Protein AF-A0A4R9EG05-F1 (afdb_monomer_lite)

Secondary structure (DSSP, 8-state):
-------------HHHHHHTS---SPP-HHHHHHHHHHHHHHHHHHHHTT-HHHHHHHHHHHHHHHHH-------

Sequence (75 aa):
MSHPTNPRAGALPPWLGHALRLQRGPVPWHAVLRGALAAGPLLLGGVMGGRPSLGVVAALGAMLAGINDRAGGRR

Radius of gyration: 20.27 Å; chains: 1; bounding box: 29×53×54 Å

pLDDT: mean 80.61, std 14.28, range [45.81, 96.69]

Structure (mmCIF, N/CA/C/O backbone):
data_AF-A0A4R9EG05-F1
#
_entry.id 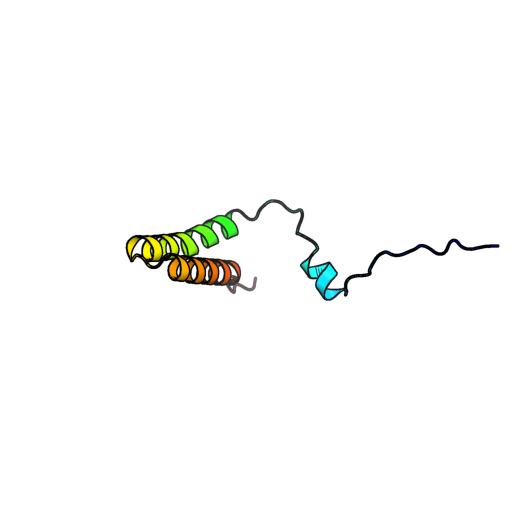  AF-A0A4R9EG05-F1
#
loop_
_atom_site.group_PDB
_atom_site.id
_atom_site.type_symbol
_atom_site.label_atom_id
_atom_site.label_alt_id
_atom_site.label_comp_id
_atom_site.label_asym_id
_atom_site.label_entity_id
_atom_site.label_seq_id
_atom_site.pdbx_PDB_ins_code
_atom_site.Cartn_x
_atom_site.Cartn_y
_atom_site.Cartn_z
_atom_site.occupancy
_atom_site.B_iso_or_equiv
_atom_site.auth_seq_id
_atom_site.auth_comp_id
_atom_site.auth_asym_id
_atom_site.auth_atom_id
_atom_site.pdbx_PDB_model_num
ATOM 1 N N . MET A 1 1 ? 3.671 -40.392 -40.375 1.00 45.81 1 MET A N 1
ATOM 2 C CA . MET A 1 1 ? 4.299 -39.342 -39.546 1.00 45.81 1 MET A CA 1
ATOM 3 C C . MET A 1 1 ? 3.229 -38.660 -38.706 1.00 45.81 1 MET A C 1
ATOM 5 O O . MET A 1 1 ? 2.460 -37.874 -39.242 1.00 45.81 1 MET A O 1
ATOM 9 N N . SER A 1 2 ? 3.145 -38.991 -37.421 1.00 50.44 2 SER A N 1
ATOM 10 C CA . SER A 1 2 ? 2.183 -38.400 -36.483 1.00 50.44 2 SER A CA 1
ATOM 11 C C . SER A 1 2 ? 2.869 -37.246 -35.749 1.00 50.44 2 SER A C 1
ATOM 13 O O . SER A 1 2 ? 3.797 -37.482 -34.980 1.00 50.44 2 SER A O 1
ATOM 15 N N . HIS A 1 3 ? 2.463 -36.001 -36.006 1.00 58.56 3 HIS A N 1
ATOM 16 C CA . HIS A 1 3 ? 2.897 -34.863 -35.191 1.00 58.56 3 HIS A CA 1
ATOM 17 C C . HIS A 1 3 ? 2.175 -34.913 -33.833 1.00 58.56 3 HIS A C 1
ATOM 19 O O . HIS A 1 3 ? 0.958 -35.099 -33.815 1.00 58.56 3 HIS A O 1
ATOM 25 N N . PRO A 1 4 ? 2.872 -34.735 -32.696 1.00 60.12 4 PRO A N 1
ATOM 26 C CA . PRO A 1 4 ? 2.220 -34.676 -31.396 1.00 60.12 4 PRO A CA 1
ATOM 27 C C . PRO A 1 4 ? 1.352 -33.414 -31.307 1.00 60.12 4 PRO A C 1
ATOM 29 O O . PRO A 1 4 ? 1.840 -32.291 -31.450 1.00 60.12 4 PRO A O 1
ATOM 32 N N . THR A 1 5 ? 0.058 -33.594 -31.050 1.00 61.69 5 THR A N 1
ATOM 33 C CA . THR A 1 5 ? -0.860 -32.524 -30.651 1.00 61.69 5 THR A CA 1
ATOM 34 C C . THR A 1 5 ? -0.436 -32.017 -29.277 1.00 61.69 5 THR A C 1
ATOM 36 O O . THR A 1 5 ? -0.765 -32.616 -28.257 1.00 61.69 5 THR A O 1
ATOM 39 N N . ASN A 1 6 ? 0.347 -30.940 -29.249 1.00 61.75 6 ASN A N 1
ATOM 40 C CA . ASN A 1 6 ? 0.757 -30.288 -28.012 1.00 61.75 6 ASN A CA 1
ATOM 41 C C . ASN A 1 6 ? -0.477 -29.638 -27.352 1.00 61.75 6 ASN A C 1
ATOM 43 O O . ASN A 1 6 ? -1.032 -28.697 -27.932 1.00 61.75 6 ASN A O 1
ATOM 47 N N . PRO A 1 7 ? -0.930 -30.100 -26.173 1.00 56.72 7 PRO A N 1
ATOM 48 C CA . PRO A 1 7 ? -2.064 -29.507 -25.492 1.00 56.72 7 PRO A CA 1
ATOM 49 C C . PRO A 1 7 ? -1.581 -28.209 -24.846 1.00 56.72 7 PRO A C 1
ATOM 51 O O . PRO A 1 7 ? -1.061 -28.198 -23.731 1.00 56.72 7 PRO A O 1
ATOM 54 N N . ARG A 1 8 ? -1.719 -27.080 -25.548 1.00 57.03 8 ARG A N 1
ATOM 55 C CA . ARG A 1 8 ? -1.533 -25.779 -24.902 1.00 57.03 8 ARG A CA 1
ATOM 56 C C . ARG A 1 8 ? -2.726 -25.534 -23.988 1.00 57.03 8 ARG A C 1
ATOM 58 O O . ARG A 1 8 ? -3.775 -25.068 -24.422 1.00 57.03 8 ARG A O 1
ATOM 65 N N . ALA A 1 9 ? -2.528 -25.894 -22.725 1.00 58.88 9 ALA A N 1
ATOM 66 C CA . ALA A 1 9 ? -3.280 -25.419 -21.577 1.00 58.88 9 ALA A CA 1
ATOM 67 C C . ALA A 1 9 ? -3.680 -23.942 -21.750 1.00 58.88 9 ALA A C 1
ATOM 69 O O . ALA A 1 9 ? -2.869 -23.140 -22.214 1.00 58.88 9 ALA A O 1
ATOM 70 N N . GLY A 1 10 ? -4.932 -23.626 -21.397 1.00 59.41 10 GLY A N 1
ATOM 71 C CA . GLY A 1 10 ? -5.608 -22.327 -21.512 1.00 59.41 10 GLY A CA 1
ATOM 72 C C . GLY A 1 10 ? -4.719 -21.136 -21.871 1.00 59.41 10 GLY A C 1
ATOM 73 O O . GLY A 1 10 ? -4.097 -20.522 -21.005 1.00 59.41 10 GLY A O 1
ATOM 74 N N . ALA A 1 11 ? -4.676 -20.796 -23.159 1.00 71.00 11 ALA A N 1
ATOM 75 C CA . ALA A 1 11 ? -3.962 -19.624 -23.635 1.00 71.00 11 ALA A CA 1
ATOM 76 C C . ALA A 1 11 ? -4.686 -18.359 -23.147 1.00 71.00 11 ALA A C 1
ATOM 78 O O . ALA A 1 11 ? -5.693 -17.943 -23.718 1.00 71.00 11 ALA A O 1
ATOM 79 N N . LEU A 1 12 ? -4.182 -17.758 -22.066 1.00 77.94 12 LEU A N 1
ATOM 80 C CA . LEU A 1 12 ? -4.595 -16.425 -21.631 1.00 77.94 12 LEU A CA 1
ATOM 81 C C . LEU A 1 12 ? -4.440 -15.447 -22.811 1.00 77.94 12 LEU A C 1
ATOM 83 O O . LEU A 1 12 ? -3.429 -15.521 -23.522 1.00 77.94 12 LEU A O 1
ATOM 87 N N . PRO A 1 13 ? -5.389 -14.516 -23.021 1.00 83.62 13 PRO A N 1
ATOM 88 C CA . PRO A 1 13 ? -5.245 -13.472 -24.023 1.00 83.62 13 PRO A CA 1
ATOM 89 C C . PRO A 1 13 ? -3.894 -12.758 -23.890 1.00 83.62 13 PRO A C 1
ATOM 91 O O . PRO A 1 13 ? -3.423 -12.561 -22.768 1.00 83.62 13 PRO A O 1
ATOM 94 N N . PRO A 1 14 ? -3.265 -12.317 -24.991 1.00 79.81 14 PRO A N 1
ATOM 95 C CA . PRO A 1 14 ? -1.919 -11.747 -24.948 1.00 79.81 14 PRO A CA 1
ATOM 96 C C . PRO A 1 14 ? -1.819 -10.506 -24.046 1.00 79.81 14 PRO A C 1
ATOM 98 O O . PRO A 1 14 ? -0.803 -10.332 -23.381 1.00 79.81 14 PRO A O 1
ATOM 101 N N . TRP A 1 15 ? -2.880 -9.693 -23.948 1.00 84.25 15 TRP A N 1
ATOM 102 C CA . TRP A 1 15 ? -2.956 -8.560 -23.014 1.00 84.25 15 TRP A CA 1
ATOM 103 C C . TRP A 1 15 ? -2.898 -9.009 -21.546 1.00 84.25 15 TRP A C 1
ATOM 105 O O . TRP A 1 15 ? -2.219 -8.393 -20.728 1.00 84.25 15 TRP A O 1
ATOM 115 N N . LEU A 1 16 ? -3.557 -10.124 -21.225 1.00 81.50 16 LEU A N 1
ATOM 116 C CA . LEU A 1 16 ? -3.614 -10.678 -19.878 1.00 81.50 16 LEU A CA 1
ATOM 117 C C . LEU A 1 16 ? -2.313 -11.404 -19.546 1.00 81.50 16 LEU A C 1
ATOM 119 O O . LEU A 1 16 ? -1.754 -11.212 -18.474 1.00 81.50 16 LEU A O 1
ATOM 123 N N . GLY A 1 17 ? -1.767 -12.161 -20.498 1.00 84.31 17 GLY A N 1
ATOM 124 C CA . GLY A 1 17 ? -0.437 -12.751 -20.381 1.00 84.31 17 GLY A CA 1
ATOM 125 C C . GLY A 1 17 ? 0.664 -11.697 -20.224 1.00 84.31 17 GLY A C 1
ATOM 126 O O . GLY A 1 17 ? 1.635 -11.937 -19.513 1.00 84.31 17 GLY A O 1
ATOM 127 N N . HIS A 1 18 ? 0.519 -10.523 -20.842 1.00 75.56 18 HIS A N 1
ATOM 128 C CA . HIS A 1 18 ? 1.439 -9.403 -20.655 1.00 75.56 18 HIS A CA 1
ATOM 129 C C . HIS A 1 18 ? 1.303 -8.773 -19.262 1.00 75.56 18 HIS A C 1
ATOM 131 O O . HIS A 1 18 ? 2.312 -8.606 -18.584 1.00 75.56 18 HIS A O 1
ATOM 137 N N . ALA A 1 19 ? 0.078 -8.503 -18.799 1.00 78.38 19 ALA A N 1
ATOM 138 C CA . ALA A 1 19 ? -0.171 -7.967 -17.458 1.00 78.38 19 ALA A CA 1
ATOM 139 C C . ALA A 1 19 ? 0.270 -8.929 -16.335 1.00 78.38 19 ALA A C 1
ATOM 141 O O . ALA A 1 19 ? 0.770 -8.496 -15.300 1.00 78.38 19 ALA A O 1
ATOM 142 N N . LEU A 1 20 ? 0.115 -10.239 -16.557 1.00 75.25 20 LEU A N 1
ATOM 143 C CA . LEU A 1 20 ? 0.463 -11.297 -15.604 1.00 75.25 20 LEU A CA 1
ATOM 144 C C . LEU A 1 20 ? 1.920 -11.759 -15.693 1.00 75.25 20 LEU A C 1
ATOM 146 O O . LEU A 1 20 ? 2.347 -12.565 -14.863 1.00 75.25 20 LEU A O 1
ATOM 150 N N . ARG A 1 21 ? 2.718 -11.260 -16.648 1.00 74.69 21 ARG A N 1
ATOM 151 C CA . ARG A 1 21 ? 4.180 -11.387 -16.572 1.00 74.69 21 ARG A CA 1
ATOM 152 C C . ARG A 1 21 ? 4.658 -10.493 -15.434 1.00 74.69 21 ARG A C 1
ATOM 154 O O . ARG A 1 21 ? 5.131 -9.384 -15.663 1.00 74.69 21 ARG A O 1
ATOM 161 N N . LEU A 1 22 ? 4.526 -10.995 -14.205 1.00 64.19 22 LEU A N 1
ATOM 162 C CA . LEU A 1 22 ? 5.123 -10.385 -13.027 1.00 64.19 22 LEU A CA 1
ATOM 163 C C . LEU A 1 22 ? 6.592 -10.116 -13.354 1.00 64.19 22 LEU A C 1
ATOM 165 O O . LEU A 1 22 ? 7.344 -11.044 -13.664 1.00 64.19 22 LEU A O 1
ATOM 169 N N . GLN A 1 23 ? 6.965 -8.835 -13.354 1.00 65.81 23 GLN A N 1
ATOM 170 C CA . GLN A 1 23 ? 8.331 -8.382 -13.578 1.00 65.81 23 GLN A CA 1
ATOM 171 C C . GLN A 1 23 ? 9.217 -9.047 -12.521 1.00 65.81 23 GLN A C 1
ATOM 173 O 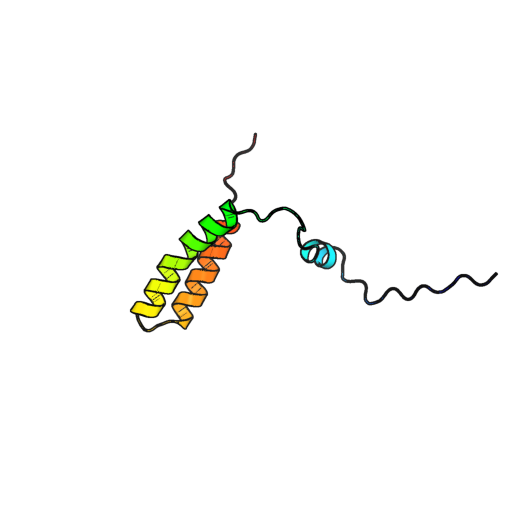O . GLN A 1 23 ? 9.291 -8.584 -11.389 1.00 65.81 23 GLN A O 1
ATOM 178 N N . ARG A 1 24 ? 9.897 -10.145 -12.877 1.00 62.78 24 ARG A N 1
ATOM 179 C CA . ARG A 1 24 ? 10.916 -10.809 -12.040 1.00 62.78 24 ARG A CA 1
ATOM 180 C C . ARG A 1 24 ? 12.224 -10.003 -12.004 1.00 62.78 24 ARG A C 1
ATOM 182 O O . ARG A 1 24 ? 13.310 -10.568 -12.068 1.00 62.78 24 ARG A O 1
ATOM 189 N N . GLY A 1 25 ? 12.109 -8.679 -11.985 1.00 74.81 25 GLY A N 1
ATOM 190 C CA . GLY A 1 25 ? 13.217 -7.758 -11.793 1.00 74.81 25 GLY A CA 1
ATOM 191 C C . GLY A 1 25 ? 13.407 -7.434 -10.309 1.00 74.81 25 GLY A C 1
ATOM 192 O O . GLY A 1 25 ? 12.559 -7.787 -9.487 1.00 74.81 25 GLY A O 1
ATOM 193 N N . PRO A 1 26 ? 14.510 -6.765 -9.948 1.00 78.25 26 PRO A N 1
ATOM 194 C CA . PRO A 1 26 ? 14.701 -6.250 -8.596 1.00 78.25 26 PRO A CA 1
ATOM 195 C C . PRO A 1 26 ? 13.515 -5.371 -8.170 1.00 78.25 26 PRO A C 1
ATOM 197 O O . PRO A 1 26 ? 12.983 -4.595 -8.966 1.00 78.25 26 PRO A O 1
ATOM 200 N N . VAL A 1 27 ? 13.094 -5.505 -6.908 1.00 78.69 27 VAL A N 1
ATOM 201 C CA . VAL A 1 27 ? 11.947 -4.773 -6.351 1.00 78.69 27 VAL A CA 1
ATOM 202 C C . VAL A 1 27 ? 12.199 -3.262 -6.460 1.00 78.69 27 VAL A C 1
ATOM 204 O O . VAL A 1 27 ? 13.232 -2.785 -5.983 1.00 78.69 27 VAL A O 1
ATOM 207 N N . PRO A 1 28 ? 11.277 -2.476 -7.046 1.00 81.75 28 PRO A N 1
ATOM 208 C CA . PRO A 1 28 ? 11.439 -1.033 -7.172 1.00 81.75 28 PRO A CA 1
ATOM 209 C C . PRO A 1 28 ? 11.183 -0.348 -5.819 1.00 81.75 28 PRO A C 1
ATOM 211 O O . PRO A 1 28 ? 10.111 0.209 -5.586 1.00 81.75 28 PRO A O 1
ATOM 214 N N . TRP A 1 29 ? 12.171 -0.372 -4.917 1.00 86.38 29 TRP A N 1
ATOM 215 C CA . TRP A 1 29 ? 12.058 0.148 -3.543 1.00 86.38 29 TRP A CA 1
ATOM 216 C C . TRP A 1 29 ? 11.537 1.588 -3.451 1.00 86.38 29 TRP A C 1
ATOM 218 O O . TRP A 1 29 ? 10.803 1.910 -2.525 1.00 86.38 29 TRP A O 1
ATOM 228 N N . HIS A 1 30 ? 11.832 2.438 -4.437 1.00 86.31 30 HIS A N 1
ATOM 229 C CA . HIS A 1 30 ? 11.298 3.803 -4.506 1.00 86.31 30 HIS A CA 1
ATOM 230 C C . HIS A 1 30 ? 9.776 3.837 -4.697 1.00 86.31 30 HIS A C 1
ATOM 232 O O . HIS A 1 30 ? 9.091 4.638 -4.063 1.00 86.31 30 HIS A O 1
ATOM 238 N N . ALA A 1 31 ? 9.233 2.948 -5.535 1.00 85.94 31 ALA A N 1
ATOM 239 C CA . ALA A 1 31 ? 7.790 2.816 -5.716 1.00 85.94 31 ALA A CA 1
ATOM 240 C C . ALA A 1 31 ? 7.126 2.255 -4.451 1.00 85.94 31 ALA A C 1
ATOM 242 O O . ALA A 1 31 ? 6.052 2.714 -4.069 1.00 85.94 31 ALA A O 1
ATOM 243 N N . VAL A 1 32 ? 7.794 1.320 -3.763 1.00 87.25 32 VAL A N 1
ATOM 244 C CA . VAL A 1 32 ? 7.335 0.780 -2.473 1.00 87.25 32 VAL A CA 1
ATOM 245 C C . VAL A 1 32 ? 7.290 1.878 -1.412 1.00 87.25 32 VAL A C 1
ATOM 247 O O . VAL A 1 32 ? 6.259 2.059 -0.769 1.00 87.25 32 VAL A O 1
ATOM 250 N N . LEU A 1 33 ? 8.371 2.646 -1.261 1.00 92.19 33 LEU A N 1
ATOM 251 C CA . LEU A 1 33 ? 8.456 3.725 -0.281 1.00 92.19 33 LEU A CA 1
ATOM 252 C C . LEU A 1 33 ? 7.414 4.813 -0.556 1.00 92.19 33 LEU A C 1
ATOM 254 O O . LEU A 1 33 ? 6.705 5.221 0.359 1.00 92.19 33 LEU A O 1
ATOM 258 N N . ARG A 1 34 ? 7.262 5.248 -1.812 1.00 87.00 34 ARG A N 1
ATOM 259 C CA . ARG A 1 34 ? 6.238 6.234 -2.184 1.00 87.00 34 ARG A CA 1
ATOM 260 C C . ARG A 1 34 ? 4.826 5.700 -1.934 1.00 87.00 34 ARG A C 1
ATOM 262 O O . ARG A 1 34 ? 3.997 6.424 -1.392 1.00 87.00 34 ARG A O 1
ATOM 269 N N . GLY A 1 35 ? 4.563 4.444 -2.294 1.00 90.06 35 GLY A N 1
ATOM 270 C CA . GLY A 1 35 ? 3.282 3.793 -2.037 1.00 90.06 35 GLY A CA 1
ATOM 271 C C . GLY A 1 35 ? 2.959 3.725 -0.543 1.00 90.06 35 GLY A C 1
ATOM 272 O O . GLY A 1 35 ? 1.849 4.064 -0.141 1.00 90.06 35 GLY A O 1
ATOM 273 N N . ALA A 1 36 ? 3.945 3.375 0.285 1.00 92.38 36 ALA A N 1
ATOM 274 C CA . ALA A 1 36 ? 3.806 3.339 1.738 1.00 92.38 36 ALA A CA 1
ATOM 275 C C . ALA A 1 36 ? 3.564 4.736 2.334 1.00 92.38 36 ALA A C 1
ATOM 277 O O . ALA A 1 36 ? 2.670 4.896 3.165 1.00 92.38 36 ALA A O 1
ATOM 278 N N . LEU A 1 37 ? 4.303 5.752 1.876 1.00 93.44 37 LEU A N 1
ATOM 279 C CA . LEU A 1 37 ? 4.113 7.143 2.299 1.00 93.44 37 LEU A CA 1
ATOM 280 C C . LEU A 1 37 ? 2.746 7.703 1.882 1.00 93.44 37 LEU A C 1
ATOM 282 O O . LEU A 1 37 ? 2.163 8.483 2.629 1.00 93.44 37 LEU A O 1
ATOM 286 N N . ALA A 1 38 ? 2.214 7.295 0.728 1.00 91.00 38 ALA A N 1
ATOM 287 C CA . ALA A 1 38 ? 0.884 7.700 0.278 1.00 91.00 38 ALA A CA 1
ATOM 288 C C . ALA A 1 38 ? -0.245 6.989 1.053 1.00 91.00 38 ALA A C 1
ATOM 290 O O . ALA A 1 38 ? -1.256 7.606 1.383 1.00 91.00 38 ALA A O 1
ATOM 291 N N . ALA A 1 39 ? -0.077 5.701 1.365 1.00 92.19 39 ALA A N 1
ATOM 292 C CA . ALA A 1 39 ? -1.085 4.884 2.042 1.00 92.19 39 ALA A CA 1
ATOM 293 C C . ALA A 1 39 ? -1.157 5.129 3.556 1.00 92.19 39 ALA A C 1
ATOM 295 O O . ALA A 1 39 ? -2.247 5.211 4.128 1.00 92.19 39 ALA A O 1
ATOM 296 N N . GLY A 1 40 ? 0.005 5.221 4.208 1.00 91.31 40 GLY A N 1
ATOM 297 C CA . GLY A 1 40 ? 0.144 5.200 5.665 1.00 91.31 40 GLY A CA 1
ATOM 298 C C . GLY A 1 40 ? -0.702 6.248 6.397 1.00 91.31 40 GLY A C 1
ATOM 299 O O . GLY A 1 40 ? -1.468 5.869 7.284 1.00 91.31 40 GLY A O 1
ATOM 300 N N . PRO A 1 41 ? -0.639 7.540 6.020 1.00 94.94 41 PRO A N 1
ATOM 301 C CA . PRO A 1 41 ? -1.409 8.591 6.684 1.00 94.94 41 PRO A CA 1
ATOM 302 C C . PRO A 1 41 ? -2.926 8.396 6.576 1.00 94.94 41 PRO A C 1
ATOM 304 O O . PRO A 1 41 ? -3.648 8.613 7.547 1.00 94.94 41 PRO A O 1
ATOM 307 N N . LEU A 1 42 ? -3.418 7.948 5.416 1.00 92.19 42 LEU A N 1
ATOM 308 C CA . LEU A 1 42 ? -4.850 7.735 5.181 1.00 92.19 42 LEU A CA 1
ATOM 309 C C . LEU A 1 42 ? -5.378 6.516 5.935 1.00 92.19 42 LEU A C 1
ATOM 311 O O . LEU A 1 42 ? -6.469 6.566 6.507 1.00 92.19 42 LEU A O 1
ATOM 315 N N . LEU A 1 43 ? -4.588 5.441 5.978 1.00 91.38 43 LEU A N 1
ATOM 316 C CA . LEU A 1 43 ? -4.926 4.252 6.750 1.00 91.38 43 LEU A CA 1
ATOM 317 C C . LEU A 1 43 ? -4.990 4.589 8.245 1.00 91.38 43 LEU A C 1
ATOM 319 O O . LEU A 1 43 ? -5.976 4.272 8.910 1.00 91.38 43 LEU A O 1
ATOM 323 N N . LEU A 1 44 ? -3.970 5.295 8.747 1.00 94.88 44 LEU A N 1
ATOM 324 C CA . LEU A 1 44 ? -3.898 5.732 10.138 1.00 94.88 44 LEU A CA 1
ATOM 325 C C . LEU A 1 44 ? -5.075 6.649 10.495 1.00 94.88 44 LEU A C 1
ATOM 327 O O . LEU A 1 44 ? -5.739 6.422 11.504 1.00 94.88 44 LEU A O 1
ATOM 331 N N . GLY A 1 45 ? -5.390 7.626 9.640 1.00 96.00 45 GLY A N 1
ATOM 332 C CA . GLY A 1 45 ? -6.529 8.525 9.830 1.00 96.00 45 GLY A CA 1
ATOM 333 C C . GLY A 1 45 ? -7.873 7.793 9.877 1.00 96.00 45 GLY A C 1
ATOM 334 O O . GLY A 1 45 ? -8.703 8.087 10.737 1.00 96.00 45 GLY A O 1
ATOM 335 N N . GLY A 1 46 ? -8.084 6.796 9.012 1.00 93.12 46 GLY A N 1
ATOM 336 C CA . GLY A 1 46 ? -9.307 5.988 9.024 1.00 93.12 46 GLY A CA 1
ATOM 337 C C . GLY A 1 46 ? -9.444 5.116 10.272 1.00 93.12 46 GLY A C 1
ATOM 338 O O . GLY A 1 46 ? -10.545 4.994 10.807 1.00 93.12 46 GLY A O 1
ATOM 339 N N . VAL A 1 47 ? -8.341 4.553 10.772 1.00 96.25 47 VAL A N 1
ATOM 340 C CA . VAL A 1 47 ? -8.332 3.789 12.030 1.00 96.25 47 VAL A CA 1
ATOM 341 C C . VAL A 1 47 ? -8.610 4.705 13.221 1.00 96.25 47 VAL A C 1
ATOM 343 O O . VAL A 1 47 ? -9.514 4.418 14.005 1.00 96.25 47 VAL A O 1
ATOM 346 N N . MET A 1 48 ? -7.900 5.831 13.332 1.00 96.69 48 MET A N 1
ATOM 347 C CA . MET A 1 48 ? -8.097 6.787 14.429 1.00 96.69 48 MET A CA 1
ATOM 348 C C . MET A 1 48 ? -9.497 7.414 14.415 1.00 96.69 48 MET A C 1
ATOM 350 O O . MET A 1 48 ? -10.065 7.675 15.470 1.00 96.69 48 MET A O 1
ATOM 354 N N . GLY A 1 49 ? -10.079 7.610 13.231 1.00 95.88 49 GLY A N 1
ATOM 355 C CA . GLY A 1 49 ? -11.443 8.110 13.058 1.00 95.88 49 GLY A CA 1
ATOM 356 C C . GLY A 1 49 ? -12.544 7.055 13.220 1.00 95.88 49 GLY A C 1
ATOM 357 O O . GLY A 1 49 ? -13.701 7.364 12.942 1.00 95.88 49 GLY A O 1
ATOM 358 N N . GLY A 1 50 ? -12.216 5.812 13.594 1.00 95.81 50 GLY A N 1
ATOM 359 C CA . GLY A 1 50 ? -13.193 4.730 13.781 1.00 95.81 50 GLY A CA 1
ATOM 360 C C . GLY A 1 50 ? -13.845 4.225 12.486 1.00 95.81 50 GLY A C 1
ATOM 361 O O . GLY A 1 50 ? -14.880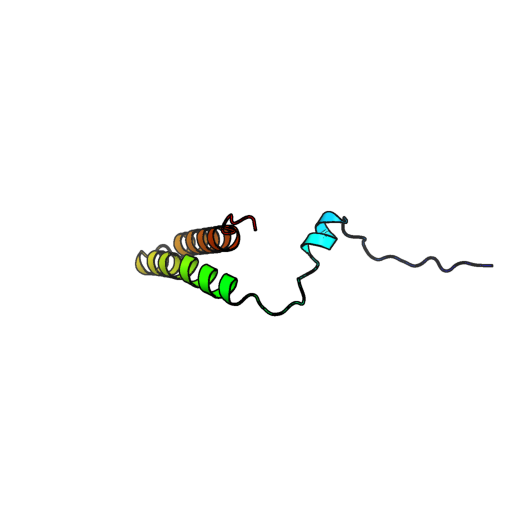 3.562 12.525 1.00 95.81 50 GLY A O 1
ATOM 362 N N . ARG A 1 51 ? -13.262 4.533 11.321 1.00 94.94 51 ARG A N 1
ATOM 363 C CA . ARG A 1 51 ? -13.774 4.177 9.985 1.00 94.94 51 ARG A CA 1
ATOM 364 C C . ARG A 1 51 ? -12.712 3.401 9.189 1.00 94.94 51 ARG A C 1
ATOM 366 O O . ARG A 1 51 ? -12.275 3.869 8.132 1.00 94.94 51 ARG A O 1
ATOM 373 N N . PRO A 1 52 ? -12.295 2.205 9.652 1.00 92.56 52 PRO A N 1
ATOM 374 C CA . PRO A 1 52 ? -11.168 1.476 9.070 1.00 92.56 52 PRO A CA 1
ATOM 375 C C . PRO A 1 52 ? -11.395 1.120 7.597 1.00 92.56 52 PRO A C 1
ATOM 377 O O . PRO A 1 52 ? -10.491 1.304 6.790 1.00 92.56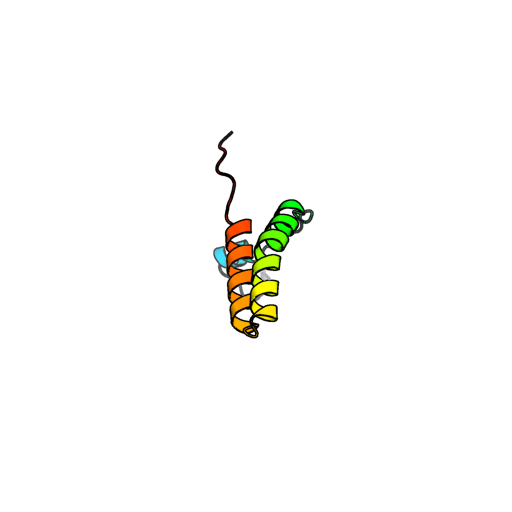 52 PRO A O 1
ATOM 380 N N . SER A 1 53 ? -12.606 0.709 7.207 1.00 94.19 53 SER A N 1
ATOM 381 C CA . SER A 1 53 ? -12.912 0.358 5.812 1.00 94.19 53 SER A CA 1
ATOM 382 C C . SER A 1 53 ? -12.701 1.529 4.847 1.00 94.19 53 SER A C 1
ATOM 384 O O . SER A 1 53 ? -12.174 1.339 3.755 1.00 94.19 53 SER A O 1
ATOM 386 N N . LEU A 1 54 ? -13.053 2.754 5.259 1.00 94.00 54 LEU A N 1
ATOM 387 C CA . LEU A 1 54 ? -12.806 3.955 4.454 1.00 94.00 54 LEU A CA 1
ATOM 388 C C . LEU A 1 54 ? -11.316 4.302 4.404 1.00 94.00 54 LEU A C 1
ATOM 390 O O . LEU A 1 54 ? -10.819 4.660 3.340 1.00 94.00 54 LEU A O 1
ATOM 394 N N . GLY A 1 55 ? -10.601 4.140 5.522 1.00 92.56 55 GLY A N 1
ATOM 395 C CA . GLY A 1 55 ? -9.145 4.299 5.575 1.00 92.56 55 GLY A CA 1
ATOM 396 C C . GLY A 1 55 ? -8.418 3.348 4.629 1.00 92.56 55 GLY A C 1
ATOM 397 O O . GLY A 1 55 ? -7.520 3.771 3.912 1.00 92.56 55 GLY A O 1
ATOM 398 N N . VAL A 1 56 ? -8.848 2.085 4.569 1.00 95.38 56 VAL A N 1
ATOM 399 C CA . VAL A 1 56 ? -8.286 1.076 3.659 1.00 95.38 56 VAL A CA 1
ATOM 400 C C . VAL A 1 56 ? -8.506 1.466 2.201 1.00 95.38 56 VAL A C 1
ATOM 402 O O . VAL A 1 56 ? -7.549 1.495 1.431 1.00 95.38 56 VAL A O 1
ATOM 405 N N . VAL A 1 57 ? -9.737 1.812 1.816 1.00 96.69 57 VAL A N 1
ATOM 406 C CA . VAL A 1 57 ? -10.038 2.207 0.429 1.00 96.69 57 VAL A CA 1
ATOM 407 C C . VAL A 1 57 ? -9.256 3.465 0.035 1.00 96.69 57 VAL A C 1
ATOM 409 O O . VAL A 1 57 ? -8.665 3.503 -1.044 1.00 96.69 57 VAL A O 1
ATOM 412 N N . ALA A 1 58 ? -9.185 4.462 0.921 1.00 94.00 58 ALA A N 1
ATOM 413 C CA . ALA A 1 58 ? -8.418 5.684 0.692 1.00 94.00 58 ALA A CA 1
ATOM 414 C C . ALA A 1 58 ? -6.910 5.407 0.561 1.00 94.00 58 ALA A C 1
ATOM 416 O O . ALA A 1 58 ? -6.271 5.900 -0.368 1.00 94.00 58 ALA A O 1
ATOM 417 N N . ALA A 1 59 ? -6.350 4.579 1.445 1.00 93.44 59 ALA A N 1
ATOM 418 C CA . ALA A 1 59 ? -4.942 4.198 1.428 1.00 93.44 59 ALA A CA 1
ATOM 419 C C . ALA A 1 59 ? -4.562 3.431 0.154 1.00 93.44 59 ALA A C 1
ATOM 421 O O . ALA A 1 59 ? -3.540 3.732 -0.461 1.00 93.44 59 ALA A O 1
ATOM 422 N N . LEU A 1 60 ? -5.401 2.484 -0.279 1.00 94.06 60 LEU A N 1
ATOM 423 C CA . LEU A 1 60 ? -5.199 1.749 -1.530 1.00 94.06 60 LEU A CA 1
ATOM 424 C C . LEU A 1 60 ? -5.281 2.680 -2.744 1.00 94.06 60 LEU A C 1
ATOM 426 O O . LEU A 1 60 ? -4.429 2.604 -3.628 1.00 94.06 60 LEU A O 1
ATOM 430 N N . GLY A 1 61 ? -6.260 3.589 -2.769 1.00 93.12 61 GLY A N 1
ATOM 431 C CA . GLY A 1 61 ? -6.391 4.594 -3.824 1.00 93.12 61 GLY A CA 1
ATOM 432 C C . GLY A 1 61 ? -5.163 5.500 -3.921 1.00 93.12 61 GLY A C 1
ATOM 433 O O . GLY A 1 61 ? -4.628 5.697 -5.011 1.00 93.12 61 GLY A O 1
ATOM 434 N N . ALA A 1 62 ?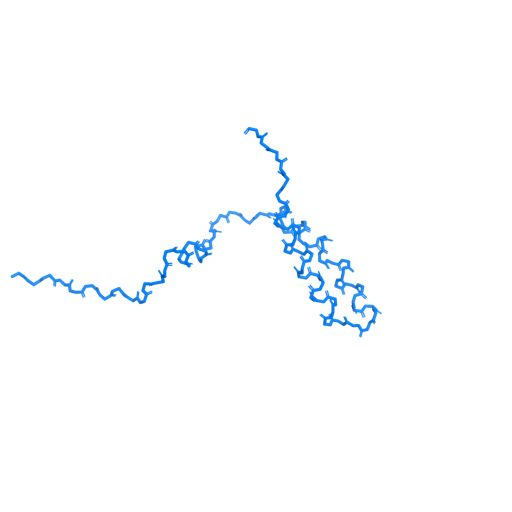 -4.662 5.992 -2.788 1.00 92.12 62 ALA A N 1
ATOM 435 C CA . ALA A 1 62 ? -3.476 6.842 -2.746 1.00 92.12 62 ALA A CA 1
ATOM 436 C C . ALA A 1 62 ? -2.190 6.094 -3.113 1.00 92.12 62 ALA A C 1
ATOM 438 O O . ALA A 1 62 ? -1.357 6.635 -3.837 1.00 92.12 62 ALA A O 1
ATOM 439 N N . MET A 1 63 ? -2.035 4.842 -2.674 1.00 90.62 63 MET A N 1
ATOM 440 C CA . MET A 1 63 ? -0.918 3.988 -3.083 1.00 90.62 63 MET A CA 1
ATOM 441 C C . MET A 1 63 ? -0.916 3.777 -4.598 1.00 90.62 63 MET A C 1
ATOM 443 O O . MET A 1 63 ? 0.119 3.941 -5.246 1.00 90.62 63 MET A O 1
ATOM 447 N N . LEU A 1 64 ? -2.082 3.453 -5.165 1.00 89.62 64 LEU A N 1
ATOM 448 C CA . LEU A 1 64 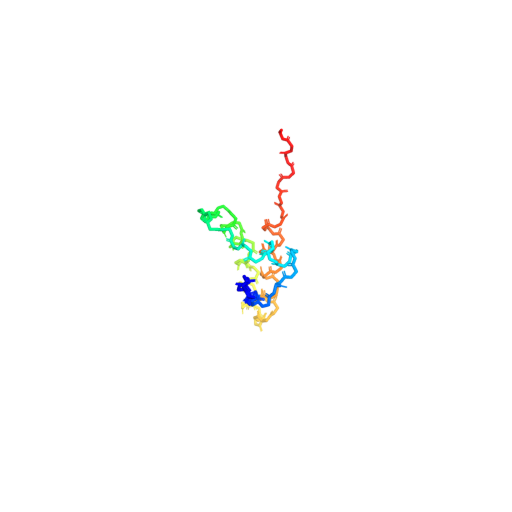? -2.246 3.251 -6.598 1.00 89.62 64 LEU A CA 1
ATOM 449 C C . LEU A 1 64 ? -1.946 4.547 -7.359 1.00 89.62 64 LEU A C 1
ATOM 451 O O . LEU A 1 64 ? -1.174 4.522 -8.314 1.00 89.62 64 LEU A O 1
ATOM 455 N N . ALA A 1 65 ? -2.493 5.679 -6.918 1.00 88.19 65 ALA A N 1
ATOM 456 C CA . ALA A 1 65 ? -2.227 6.982 -7.516 1.00 88.19 65 ALA A CA 1
ATOM 457 C C . ALA A 1 65 ? -0.733 7.334 -7.455 1.00 88.19 65 ALA A C 1
ATOM 459 O O . ALA A 1 65 ? -0.148 7.655 -8.481 1.00 88.19 65 ALA A O 1
ATOM 460 N N . GLY A 1 66 ? -0.083 7.182 -6.298 1.00 84.94 66 GLY A N 1
ATOM 461 C CA . GLY A 1 66 ? 1.335 7.506 -6.121 1.00 84.94 66 GLY A CA 1
ATOM 462 C C . GLY A 1 66 ? 2.284 6.622 -6.938 1.00 84.94 66 GLY A C 1
ATOM 463 O O . GLY A 1 66 ? 3.314 7.104 -7.415 1.00 84.94 66 GLY A O 1
ATOM 464 N N . ILE A 1 67 ? 1.944 5.344 -7.132 1.00 84.12 67 ILE A N 1
ATOM 465 C CA . ILE A 1 67 ? 2.698 4.435 -8.012 1.00 84.12 67 ILE A CA 1
ATOM 466 C C . ILE A 1 67 ? 2.477 4.792 -9.492 1.00 84.12 67 ILE A C 1
ATOM 468 O O . ILE A 1 67 ? 3.418 4.717 -10.283 1.00 84.12 67 ILE A O 1
ATOM 472 N N . ASN A 1 68 ? 1.256 5.182 -9.873 1.00 82.69 68 ASN A N 1
ATOM 473 C CA . ASN A 1 68 ? 0.916 5.544 -11.254 1.00 82.69 68 ASN A CA 1
ATOM 474 C C . ASN A 1 68 ? 1.309 6.979 -11.636 1.00 82.69 68 ASN A C 1
ATOM 476 O O . ASN A 1 68 ? 1.395 7.284 -12.826 1.00 82.69 68 ASN A O 1
ATOM 480 N N . ASP A 1 69 ? 1.608 7.831 -10.657 1.00 79.00 69 ASP A N 1
ATOM 481 C CA . ASP A 1 69 ? 2.155 9.174 -10.834 1.00 79.00 69 ASP A CA 1
ATOM 482 C C . ASP A 1 69 ? 3.618 9.092 -11.309 1.00 79.00 69 ASP A C 1
ATOM 484 O O . ASP A 1 69 ? 4.581 9.309 -10.566 1.00 79.00 69 ASP A O 1
ATOM 488 N N . ARG A 1 70 ? 3.827 8.680 -12.565 1.00 64.25 70 ARG A N 1
ATOM 489 C CA . ARG A 1 70 ? 5.146 8.772 -13.200 1.00 64.25 70 ARG A CA 1
ATOM 490 C C . ARG A 1 70 ? 5.509 10.250 -13.265 1.00 64.25 70 ARG A C 1
ATOM 492 O O . ARG A 1 70 ? 4.779 11.020 -13.881 1.00 64.25 70 ARG A O 1
ATOM 499 N N . ALA A 1 71 ? 6.653 10.632 -12.694 1.00 61.19 71 ALA A N 1
ATOM 500 C CA . ALA A 1 71 ? 7.202 11.963 -12.912 1.00 61.19 71 ALA A CA 1
ATOM 501 C C . ALA A 1 71 ? 7.397 12.144 -14.424 1.00 61.19 71 ALA A C 1
ATOM 503 O O . ALA A 1 71 ? 8.270 11.518 -15.027 1.00 61.19 71 ALA A O 1
ATOM 504 N N . GLY A 1 72 ? 6.521 12.927 -15.054 1.00 60.25 72 GLY A N 1
ATOM 505 C CA . GLY A 1 72 ? 6.614 13.262 -16.464 1.00 60.25 72 GLY A CA 1
ATOM 506 C C . GLY A 1 72 ? 7.911 14.022 -16.706 1.00 60.25 72 GLY A C 1
ATOM 507 O O . GLY A 1 72 ? 7.979 15.222 -16.484 1.00 60.25 72 GLY A O 1
ATOM 508 N N . GLY A 1 73 ? 8.945 13.312 -17.141 1.00 49.72 73 GLY A N 1
ATOM 509 C CA . GLY A 1 73 ? 10.249 13.878 -17.449 1.00 49.72 73 GLY A CA 1
ATOM 510 C C . GLY A 1 73 ? 10.851 13.131 -18.619 1.00 49.72 73 GLY A C 1
ATOM 511 O O . GLY A 1 73 ? 11.660 12.228 -18.440 1.00 49.72 73 GLY A O 1
ATOM 512 N N . ARG A 1 74 ? 10.402 13.499 -19.820 1.00 60.12 74 ARG A N 1
ATOM 513 C CA . ARG A 1 74 ? 11.084 13.194 -21.077 1.00 60.12 74 ARG A CA 1
ATOM 514 C C . ARG A 1 74 ? 12.551 13.622 -20.939 1.00 60.12 74 ARG A C 1
ATOM 516 O O . ARG A 1 74 ? 12.812 14.806 -20.734 1.00 60.12 74 ARG A O 1
ATOM 523 N N . ARG A 1 75 ? 13.471 12.669 -21.041 1.00 58.38 75 ARG A N 1
ATOM 524 C CA . ARG A 1 75 ? 14.847 12.904 -21.476 1.00 58.38 75 ARG A CA 1
ATOM 525 C C . ARG A 1 75 ? 15.029 12.172 -22.791 1.00 58.38 75 ARG A C 1
ATOM 527 O O . ARG A 1 75 ? 14.482 11.051 -22.889 1.00 58.38 75 ARG A O 1
#

Foldseek 3Di:
DDDDPDPPDDDDDVVVVVVPPPPPDPDPVVLVVQLCVQLVVLCVVCVVVVNNVRSNVRSNVRSVVSSVPDPPDDD